Protein AF-A0A2A9NLD1-F1 (afdb_monomer)

Organism: NCBI:txid703135

Solvent-accessible surface area (backbone atoms only — not comparable to full-atom values): 9236 Å² total; per-residue (Å²): 108,48,79,40,42,51,63,52,32,71,75,61,62,32,65,66,42,54,49,51,52,48,55,53,31,72,68,46,99,54,94,46,55,46,32,36,37,66,28,59,49,72,67,43,47,50,54,50,48,62,37,42,76,72,68,53,86,52,31,37,27,44,33,37,35,86,43,94,43,74,68,53,22,28,64,67,35,22,66,55,35,57,52,33,51,77,70,75,29,54,28,31,34,46,43,35,26,55,29,36,45,46,92,91,50,75,70,36,91,73,60,34,64,44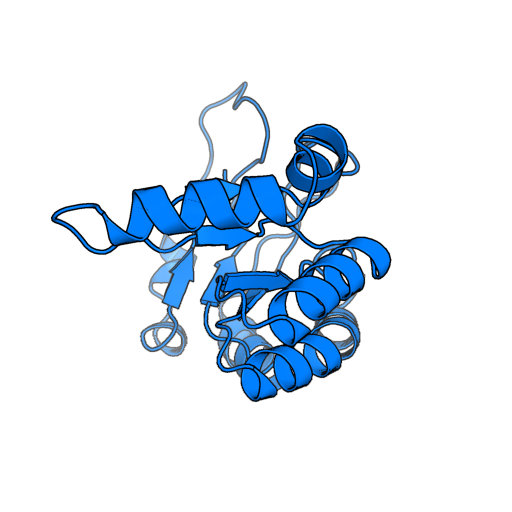,56,62,93,46,47,54,62,48,41,66,60,27,64,48,62,31,39,30,60,22,40,55,48,38,44,48,86,71,89,57,89,73,70,64,45,67,72,55,69,70,38,85,79,40,76,89,59,45,76,46,83,71,93

Mean predicted aligned error: 5.07 Å

Foldseek 3Di:
DAEDELVNLVVVVHLVVLVVVVVVQVPDPDHDAYEHEPPADPVSLVSVVVSLVVVRAGAYEHEPLVDPDLLVQLVSQQVSCVSCVVSVHAYEYEAWAAAAAADVRDGDDDTGFHDLVCVLVSCVSNVGQEYATPQQDHNDDDPDPTDGPVVSCVPVSNPPGHYDHHD

Secondary structure (DSSP, 8-state):
-EEE-HHHHHHHTSHHHHHHHHHHHHTSSS---EEEEEE-SHHHHHHHHHHHTTT---EEEE--TTSSSHHHHHHHHHHHHHHHHHTT--EEEEESB-BB--TTSPPB---B---HHHHHHHHHHH--SEEEE-SS-BSS--SS-----GGGGG-GGGTTSEE----

Sequence (167 aa):
MLLLFPITLEYAGGGPFLQFCLDLAHGATVPIAVHLDHATDPEHVELAFALAEKGIKFDIMVDASHAETDEENILLSRPYVERAHAYEIAVEVELGRMEGGEAGLRTISDAKLTNPAKAEAYMKGTGANILAPSIGNLHDEYINPPKFRQDMLFYSQLNDLTFELTN

Structure (mmCIF, N/CA/C/O backbone):
data_AF-A0A2A9NLD1-F1
#
_entry.id   AF-A0A2A9NLD1-F1
#
loop_
_atom_site.group_PDB
_atom_site.id
_atom_site.type_symbol
_atom_site.label_atom_id
_atom_site.label_alt_id
_atom_site.label_comp_id
_atom_site.label_asym_id
_atom_site.label_entity_id
_atom_site.label_seq_id
_atom_site.pdbx_PDB_ins_code
_atom_site.Cartn_x
_atom_site.Cartn_y
_atom_site.Cartn_z
_atom_site.occupancy
_atom_site.B_iso_or_equiv
_atom_site.auth_seq_id
_atom_site.auth_comp_id
_atom_site.auth_asym_id
_atom_site.auth_atom_id
_atom_site.pdbx_PDB_model_num
ATOM 1 N N . MET A 1 1 ? -13.144 -3.930 -1.086 1.00 88.56 1 MET A N 1
ATOM 2 C CA . MET A 1 1 ? -12.237 -3.054 -0.327 1.00 88.56 1 MET A CA 1
ATOM 3 C C . MET A 1 1 ? -12.698 -1.618 -0.488 1.00 88.56 1 MET A C 1
ATOM 5 O O . MET A 1 1 ? -13.311 -1.320 -1.508 1.00 88.56 1 MET A O 1
ATOM 9 N N . LEU A 1 2 ? -12.475 -0.773 0.515 1.00 94.06 2 LEU A N 1
ATOM 10 C CA . LEU A 1 2 ? -12.583 0.682 0.424 1.00 94.06 2 LEU A CA 1
ATOM 11 C C . LEU A 1 2 ? -11.160 1.241 0.408 1.00 94.06 2 LEU A C 1
ATOM 13 O O . LEU A 1 2 ? -10.467 1.111 1.414 1.00 94.06 2 LEU A O 1
ATOM 17 N N . LEU A 1 3 ? -10.745 1.818 -0.718 1.00 92.94 3 LEU A N 1
ATOM 18 C CA . LEU A 1 3 ? -9.432 2.442 -0.887 1.00 92.94 3 LEU A CA 1
ATOM 19 C C . LEU A 1 3 ? -9.536 3.938 -0.587 1.00 92.94 3 LEU A C 1
ATOM 21 O O . LEU A 1 3 ? -10.478 4.602 -1.030 1.00 92.94 3 LEU A O 1
ATOM 25 N N . LEU A 1 4 ? -8.601 4.451 0.207 1.00 93.81 4 LEU A N 1
ATOM 26 C CA . LEU A 1 4 ? -8.533 5.852 0.614 1.00 93.81 4 LEU A CA 1
ATOM 27 C C . LEU A 1 4 ? -7.083 6.329 0.563 1.00 93.81 4 LEU A C 1
ATOM 29 O O . LEU A 1 4 ? -6.231 5.749 1.221 1.00 93.81 4 LEU A O 1
ATOM 33 N N . PHE A 1 5 ? -6.806 7.447 -0.099 1.00 91.62 5 PHE A N 1
ATOM 34 C CA . PHE A 1 5 ? -5.472 8.049 -0.027 1.00 91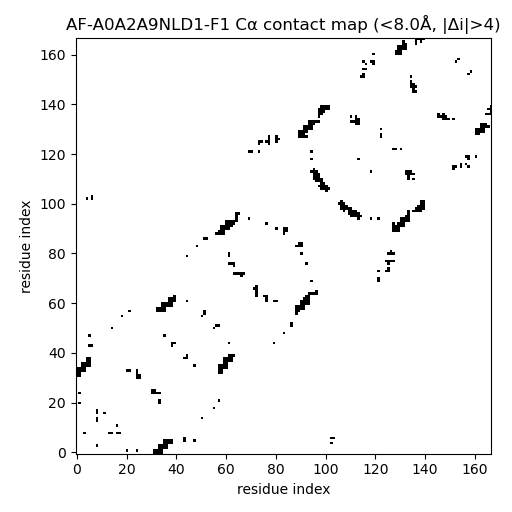.62 5 PHE A CA 1
ATOM 35 C C . PHE A 1 5 ? -5.223 8.730 1.328 1.00 91.62 5 PHE A C 1
ATOM 37 O O . PHE A 1 5 ? -6.153 9.339 1.874 1.00 91.62 5 PHE A O 1
ATOM 44 N N . PRO A 1 6 ? -3.978 8.767 1.835 1.00 90.25 6 PRO A N 1
ATOM 45 C CA . PRO A 1 6 ? -3.589 9.570 2.990 1.00 90.25 6 PRO A CA 1
ATOM 46 C C . PRO A 1 6 ? -4.060 11.022 2.896 1.00 90.25 6 PRO A C 1
ATOM 48 O O . PRO A 1 6 ? -4.641 11.542 3.849 1.00 90.25 6 PRO A O 1
ATOM 51 N N . ILE A 1 7 ? -3.937 11.642 1.717 1.00 88.62 7 ILE A N 1
ATOM 52 C CA . ILE A 1 7 ? -4.410 13.011 1.481 1.00 88.62 7 ILE A CA 1
ATOM 53 C C . ILE A 1 7 ? -5.925 13.149 1.696 1.00 88.62 7 ILE A C 1
ATOM 55 O O . ILE A 1 7 ? -6.400 14.170 2.192 1.00 88.62 7 ILE A O 1
ATOM 59 N N . THR A 1 8 ? -6.706 12.102 1.408 1.00 90.81 8 THR A N 1
ATOM 60 C CA . THR A 1 8 ? -8.148 12.090 1.698 1.00 90.81 8 THR A CA 1
ATOM 61 C C . THR A 1 8 ? -8.389 12.230 3.194 1.00 90.81 8 THR A C 1
ATOM 63 O O . THR A 1 8 ? -9.270 12.987 3.598 1.00 90.81 8 THR A O 1
ATOM 66 N N . LEU A 1 9 ? -7.593 11.557 4.030 1.00 90.12 9 LEU A N 1
ATOM 67 C CA . LEU A 1 9 ? -7.707 11.688 5.480 1.00 90.12 9 LEU A CA 1
ATOM 68 C C . LEU A 1 9 ? -7.379 13.109 5.941 1.00 90.12 9 LEU A C 1
ATOM 70 O O . LEU A 1 9 ? -8.083 13.631 6.803 1.00 90.12 9 LEU A O 1
ATOM 74 N N . GLU A 1 10 ? -6.373 13.760 5.360 1.00 85.06 10 GLU A N 1
ATOM 75 C CA . GLU A 1 10 ? -6.024 15.140 5.719 1.00 85.06 10 GLU A CA 1
ATOM 76 C C . GLU A 1 10 ? -7.190 16.112 5.492 1.00 85.06 10 GLU A C 1
ATOM 78 O O . GLU A 1 10 ? -7.493 16.933 6.361 1.00 85.06 10 GLU A O 1
ATOM 83 N N . TYR A 1 11 ? -7.901 15.981 4.368 1.00 88.06 11 TYR A N 1
ATOM 84 C CA . TYR A 1 11 ? -9.039 16.848 4.041 1.00 88.06 11 TYR A CA 1
ATOM 85 C C . TYR A 1 11 ? -10.352 16.437 4.716 1.00 88.06 11 TYR A C 1
ATOM 87 O O . TYR A 1 11 ? -11.174 17.298 5.036 1.00 88.06 11 TYR A O 1
ATOM 95 N N . ALA A 1 12 ? -10.577 15.140 4.931 1.00 90.00 12 ALA A N 1
ATOM 96 C CA . ALA A 1 12 ? -11.858 14.612 5.402 1.00 90.00 12 ALA A CA 1
ATOM 97 C C . ALA A 1 12 ? -11.989 14.565 6.934 1.00 90.00 12 ALA A C 1
ATOM 99 O O . ALA A 1 12 ? -13.011 14.119 7.452 1.00 90.00 12 ALA A O 1
ATOM 100 N N . GLY A 1 13 ? -10.990 15.053 7.676 1.00 86.62 13 GLY A N 1
ATOM 101 C CA . GLY A 1 13 ? -11.028 15.123 9.140 1.00 86.62 13 GLY A CA 1
ATOM 102 C C . GLY A 1 13 ? -10.291 13.987 9.853 1.00 86.62 13 GLY A C 1
ATOM 103 O O . GLY A 1 13 ? -10.500 13.792 11.049 1.00 86.62 13 GLY A O 1
ATOM 104 N N . GLY A 1 14 ? -9.416 13.264 9.155 1.00 88.94 14 GLY A N 1
ATOM 105 C CA . GLY A 1 14 ? -8.439 12.332 9.713 1.00 88.94 14 GLY A CA 1
ATOM 106 C C . GLY A 1 14 ? -9.048 11.052 10.279 1.00 88.94 14 GLY A C 1
ATOM 107 O O . GLY A 1 14 ? -9.950 10.448 9.699 1.00 88.94 14 GLY A O 1
ATOM 108 N N . GLY A 1 15 ? -8.552 10.642 11.449 1.00 90.06 15 GLY A N 1
ATOM 109 C CA . GLY A 1 15 ? -8.980 9.426 12.149 1.00 90.06 15 GLY A CA 1
ATOM 110 C C . GLY A 1 15 ? -10.497 9.253 12.307 1.00 90.06 15 GLY A C 1
ATOM 111 O O . GLY A 1 15 ? -10.983 8.163 12.029 1.00 90.06 15 GLY A O 1
ATOM 112 N N . PRO A 1 16 ? -11.270 10.283 12.708 1.00 92.69 16 PRO A N 1
ATOM 113 C CA . PRO A 1 16 ? -12.732 10.214 12.737 1.00 92.69 16 PRO A CA 1
ATOM 114 C C . PRO A 1 16 ? -13.384 9.784 11.417 1.00 92.69 16 PRO A C 1
ATOM 116 O O . PRO A 1 16 ? -14.332 9.003 11.439 1.00 92.69 16 PRO A O 1
ATOM 119 N N . PHE A 1 17 ? -12.883 10.262 10.276 1.00 94.25 17 PHE A N 1
ATOM 120 C CA . PHE A 1 17 ? -13.401 9.862 8.968 1.00 94.25 17 PHE A CA 1
ATOM 121 C C . PHE A 1 17 ? -13.026 8.418 8.634 1.00 94.25 17 PHE A C 1
ATOM 123 O O . PHE A 1 17 ? -13.887 7.644 8.222 1.00 94.25 17 PHE A O 1
ATOM 130 N N . LEU A 1 18 ? -11.777 8.023 8.902 1.00 94.44 18 LEU A N 1
ATOM 131 C CA . LEU A 1 18 ? -11.354 6.633 8.730 1.00 94.44 18 LEU A CA 1
ATOM 132 C C . LEU A 1 18 ? -12.189 5.676 9.596 1.00 94.44 18 LEU A C 1
ATOM 134 O O . LEU A 1 18 ? -12.649 4.646 9.109 1.00 94.44 18 LEU A O 1
ATOM 138 N N . GLN A 1 19 ? -12.445 6.039 10.856 1.00 94.12 19 GLN A N 1
ATOM 139 C CA . GLN A 1 19 ? -13.286 5.252 11.759 1.00 94.12 19 GLN A CA 1
ATOM 140 C C . GLN A 1 19 ? -14.723 5.143 11.241 1.00 94.12 19 GLN A C 1
ATOM 142 O O . GLN A 1 19 ? -15.303 4.064 11.279 1.00 94.12 19 GLN A O 1
ATOM 147 N N . PHE A 1 20 ? -15.284 6.226 10.701 1.00 95.31 20 PHE A N 1
ATOM 148 C CA . PHE A 1 20 ? -16.598 6.189 10.062 1.00 95.31 20 PHE A CA 1
ATOM 149 C C . PHE A 1 20 ? -16.642 5.199 8.884 1.00 95.31 20 PHE A C 1
ATOM 151 O O . PHE A 1 20 ? -17.580 4.407 8.782 1.00 95.31 20 PHE A O 1
ATOM 158 N N . CYS A 1 21 ? -15.622 5.192 8.019 1.00 96.44 21 CYS A N 1
ATOM 159 C CA . CYS A 1 21 ? -15.517 4.222 6.925 1.00 96.44 21 CYS A CA 1
ATOM 160 C C . CYS A 1 21 ? -15.421 2.779 7.441 1.00 96.44 21 CYS A C 1
ATOM 162 O O . CYS A 1 21 ? -16.084 1.892 6.900 1.00 96.44 21 CYS A O 1
ATOM 164 N N . LEU A 1 22 ? -14.644 2.553 8.503 1.00 95.56 22 LEU A N 1
ATOM 165 C CA . LEU A 1 22 ? -14.517 1.247 9.153 1.00 95.56 22 LEU A CA 1
ATOM 166 C C . LEU A 1 22 ? -15.836 0.764 9.757 1.00 95.56 22 LEU A C 1
ATOM 168 O O . LEU A 1 22 ? -16.201 -0.394 9.575 1.00 95.56 22 LEU A O 1
ATOM 172 N N . ASP A 1 23 ? -16.586 1.641 10.421 1.00 96.19 23 ASP A N 1
ATOM 173 C CA . ASP A 1 23 ? -17.882 1.293 11.009 1.00 96.19 23 ASP A CA 1
ATOM 174 C C . ASP A 1 23 ? -18.888 0.863 9.928 1.00 96.19 23 ASP A C 1
ATOM 176 O O . ASP A 1 23 ? -19.618 -0.117 10.103 1.00 96.19 23 ASP A O 1
ATOM 180 N N . LEU A 1 24 ? -18.893 1.546 8.776 1.00 96.38 24 LEU A N 1
ATOM 181 C CA . LEU A 1 24 ? -19.705 1.150 7.622 1.00 96.38 24 LEU A CA 1
ATOM 182 C C . LEU A 1 24 ? -19.253 -0.189 7.028 1.00 96.38 24 LEU A C 1
ATOM 184 O O . LEU A 1 24 ? -20.099 -1.028 6.714 1.00 96.38 24 LEU A O 1
ATOM 188 N N . ALA A 1 25 ? -17.941 -0.402 6.892 1.00 96.06 25 ALA A N 1
ATOM 189 C CA . ALA A 1 25 ? -17.376 -1.648 6.382 1.00 96.06 25 ALA A CA 1
ATOM 190 C C . ALA A 1 25 ? -17.730 -2.843 7.285 1.00 96.06 25 ALA A C 1
ATOM 192 O O . ALA A 1 25 ? -18.201 -3.867 6.792 1.00 96.06 25 ALA A O 1
ATOM 193 N N . HIS A 1 26 ? -17.599 -2.696 8.606 1.00 93.50 26 HIS A N 1
ATOM 194 C CA . HIS A 1 26 ? -17.970 -3.725 9.583 1.00 93.50 26 HIS A CA 1
ATOM 195 C C . HIS A 1 26 ? -19.482 -3.981 9.658 1.00 93.50 26 HIS A C 1
ATOM 197 O O . HIS A 1 26 ? -19.902 -5.070 10.046 1.00 93.50 26 HIS A O 1
ATOM 203 N N . GLY A 1 27 ? -20.306 -2.997 9.290 1.00 96.12 27 GLY A N 1
ATOM 204 C CA . GLY A 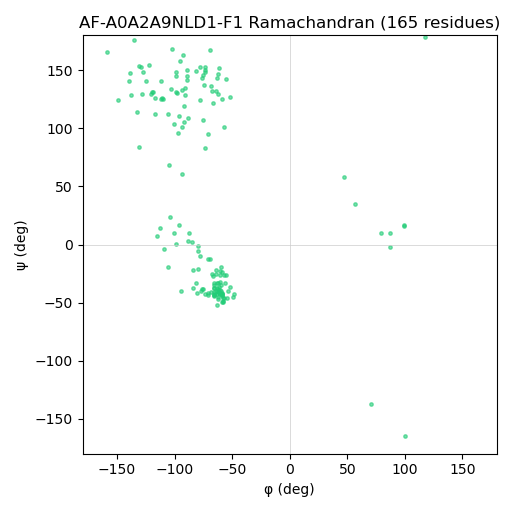1 27 ? -21.759 -3.142 9.203 1.00 96.12 27 GLY A CA 1
ATOM 205 C C . GLY A 1 27 ? -22.253 -3.880 7.953 1.00 96.12 27 GLY A C 1
ATOM 206 O O . GLY A 1 27 ? -23.443 -4.193 7.865 1.00 96.12 27 GLY A O 1
ATOM 207 N N . ALA A 1 28 ? -21.383 -4.149 6.975 1.00 97.19 28 ALA A N 1
ATOM 208 C CA . ALA A 1 28 ? -21.761 -4.820 5.739 1.00 97.19 28 ALA A CA 1
ATOM 209 C C . ALA A 1 28 ? -22.012 -6.323 5.942 1.00 97.19 28 ALA A C 1
ATOM 211 O O . ALA A 1 28 ? -21.429 -6.983 6.797 1.00 97.19 28 ALA A O 1
ATOM 212 N N . THR A 1 29 ? -22.867 -6.905 5.099 1.00 97.44 29 THR A N 1
ATOM 213 C CA . THR A 1 29 ? -23.152 -8.353 5.104 1.00 97.44 29 THR A CA 1
ATOM 214 C C . THR A 1 29 ? -22.084 -9.187 4.392 1.00 97.44 29 THR A C 1
ATOM 216 O O . THR A 1 29 ? -22.196 -10.411 4.326 1.00 97.44 29 THR A O 1
ATOM 219 N N . VAL A 1 30 ? -21.060 -8.532 3.847 1.00 96.31 30 VAL A N 1
ATOM 220 C CA . VAL A 1 30 ? -19.927 -9.136 3.145 1.00 96.31 30 VAL A CA 1
ATOM 221 C C . VAL A 1 30 ? -18.622 -8.584 3.725 1.00 96.31 30 VAL A C 1
ATOM 223 O O . VAL A 1 30 ? -18.625 -7.456 4.215 1.00 96.31 30 VAL A O 1
ATOM 226 N N . PRO A 1 31 ? -17.504 -9.329 3.667 1.00 93.50 31 PRO A N 1
ATOM 227 C CA . PRO A 1 31 ? -16.214 -8.821 4.121 1.00 93.50 31 PRO A CA 1
ATOM 228 C C . PRO A 1 31 ? -15.764 -7.606 3.300 1.00 93.50 31 PRO A C 1
ATOM 230 O O . PRO A 1 31 ? -15.739 -7.655 2.069 1.00 93.50 31 PRO A O 1
ATOM 233 N N . ILE A 1 32 ? -15.381 -6.528 3.983 1.00 95.19 32 ILE A N 1
ATOM 234 C CA . ILE A 1 32 ? -14.845 -5.310 3.371 1.00 95.19 32 ILE A CA 1
ATOM 235 C C . ILE A 1 32 ? -13.583 -4.910 4.137 1.00 95.19 32 ILE A C 1
ATOM 237 O O . ILE A 1 32 ? -13.667 -4.537 5.302 1.00 95.19 32 ILE A O 1
ATOM 241 N N . ALA A 1 33 ? -12.428 -4.970 3.474 1.00 93.31 33 ALA A N 1
ATOM 242 C CA . ALA A 1 33 ? -11.206 -4.325 3.952 1.00 93.31 33 ALA A CA 1
ATOM 243 C C . ALA A 1 33 ? -11.282 -2.809 3.717 1.00 93.31 33 ALA A C 1
ATOM 245 O O . ALA A 1 33 ? -11.866 -2.373 2.718 1.00 93.31 33 ALA A O 1
ATOM 246 N N . VAL A 1 34 ? -10.691 -2.023 4.615 1.00 95.94 34 VAL A N 1
ATOM 247 C CA . VAL A 1 34 ? -10.435 -0.589 4.424 1.00 95.94 34 VAL A CA 1
ATOM 248 C C . VAL A 1 34 ? -8.931 -0.426 4.318 1.00 95.94 34 VAL A C 1
ATOM 250 O O . VAL A 1 34 ? -8.217 -0.888 5.205 1.00 95.94 34 VAL A O 1
ATOM 253 N N . HIS A 1 35 ? -8.475 0.196 3.241 1.00 95.62 35 HIS A N 1
ATOM 254 C CA . HIS A 1 35 ? -7.077 0.227 2.853 1.00 95.62 35 HIS A CA 1
ATOM 255 C C . HIS A 1 35 ? -6.631 1.670 2.593 1.00 95.62 35 HIS A C 1
ATOM 257 O O . HIS A 1 35 ? -7.318 2.416 1.890 1.00 95.62 35 HIS A O 1
ATOM 263 N N . LEU A 1 36 ? -5.511 2.071 3.200 1.00 95.12 36 LEU A N 1
ATOM 264 C CA . LEU A 1 36 ? -4.858 3.349 2.939 1.00 95.12 36 LEU A CA 1
ATOM 265 C C . LEU A 1 36 ? -3.872 3.208 1.791 1.00 95.12 36 LEU A C 1
ATOM 267 O O . LEU A 1 36 ? -2.823 2.591 1.944 1.00 95.12 36 LEU A O 1
ATOM 271 N N . ASP A 1 37 ? -4.242 3.800 0.669 1.00 93.88 37 ASP A N 1
ATOM 272 C CA . ASP A 1 37 ? -3.601 3.606 -0.620 1.00 93.88 37 ASP A CA 1
ATOM 273 C C . ASP A 1 37 ? -2.458 4.605 -0.839 1.00 93.88 37 ASP A C 1
ATOM 275 O O . ASP A 1 37 ? -2.571 5.765 -0.442 1.00 93.88 37 ASP A O 1
ATOM 279 N N . HIS A 1 38 ? -1.357 4.168 -1.446 1.00 91.19 38 HIS A N 1
ATOM 280 C CA . HIS A 1 38 ? -0.188 4.995 -1.758 1.00 91.19 38 HIS A CA 1
ATOM 281 C C . HIS A 1 38 ? 0.323 5.902 -0.612 1.00 91.19 38 HIS A C 1
ATOM 283 O O . HIS A 1 38 ? 0.462 7.125 -0.747 1.00 91.19 38 HIS A O 1
ATOM 289 N N . ALA A 1 39 ? 0.681 5.325 0.543 1.00 93.12 39 ALA A N 1
ATOM 290 C CA . ALA A 1 39 ? 1.435 6.060 1.562 1.00 93.12 39 ALA A CA 1
ATOM 291 C C . ALA A 1 39 ? 2.904 6.239 1.129 1.00 93.12 39 ALA A C 1
ATOM 293 O O . ALA A 1 39 ? 3.783 5.464 1.504 1.00 93.12 39 ALA A O 1
ATOM 294 N N . THR A 1 40 ? 3.153 7.268 0.313 1.00 90.00 40 THR A N 1
ATOM 295 C CA . THR A 1 40 ? 4.460 7.552 -0.309 1.00 90.00 40 THR A CA 1
ATOM 296 C C . THR A 1 40 ? 5.432 8.329 0.570 1.00 90.00 40 THR A C 1
ATOM 298 O O . THR A 1 40 ? 6.640 8.100 0.514 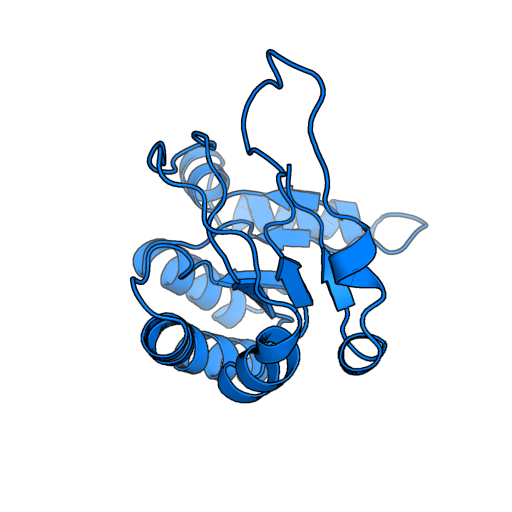1.00 90.00 40 THR A O 1
ATOM 301 N N . ASP A 1 41 ? 4.925 9.282 1.354 1.00 89.19 41 ASP A N 1
ATOM 302 C CA . ASP A 1 41 ? 5.740 10.161 2.190 1.00 89.19 41 ASP A CA 1
ATOM 303 C C . ASP A 1 41 ? 5.759 9.655 3.645 1.00 89.19 41 ASP A C 1
ATOM 305 O O . ASP A 1 41 ? 4.739 9.150 4.136 1.00 89.19 41 ASP A O 1
ATOM 309 N N . PRO A 1 42 ? 6.882 9.801 4.377 1.00 89.56 42 PRO A N 1
ATOM 310 C CA . PRO A 1 42 ? 6.981 9.369 5.771 1.00 89.56 42 PRO A CA 1
ATOM 311 C C . PRO A 1 42 ? 5.855 9.913 6.657 1.00 89.56 42 PRO A C 1
ATOM 313 O O . PRO A 1 42 ? 5.358 9.204 7.526 1.00 89.56 42 PRO A O 1
ATOM 316 N N . GLU A 1 43 ? 5.408 11.146 6.425 1.00 90.62 43 GLU A N 1
ATOM 317 C CA . GLU A 1 43 ? 4.323 11.783 7.170 1.00 90.62 43 GLU A CA 1
ATOM 318 C C . GLU A 1 43 ? 2.987 11.037 7.023 1.00 90.62 43 GLU A C 1
ATOM 320 O O . GLU A 1 43 ? 2.256 10.900 8.006 1.00 90.62 43 GLU A O 1
ATOM 325 N N . HIS A 1 44 ? 2.685 10.506 5.832 1.00 90.19 44 HIS A N 1
ATOM 326 C CA . HIS A 1 44 ? 1.482 9.705 5.586 1.00 90.19 44 HIS A CA 1
ATOM 327 C C . HIS A 1 44 ? 1.526 8.385 6.361 1.00 90.19 44 HIS A C 1
ATOM 329 O O . HIS A 1 44 ? 0.537 7.973 6.975 1.00 90.19 44 HIS A O 1
ATOM 335 N N . VAL A 1 45 ? 2.692 7.740 6.372 1.00 90.50 45 VAL A N 1
ATOM 336 C CA . VAL A 1 45 ? 2.908 6.480 7.085 1.00 90.50 45 VAL A CA 1
ATOM 337 C C . VAL A 1 45 ? 2.854 6.694 8.604 1.00 90.50 45 VAL A C 1
ATOM 339 O O . VAL A 1 45 ? 2.220 5.923 9.326 1.00 90.50 45 VAL A O 1
ATOM 342 N N . GLU A 1 46 ? 3.441 7.780 9.110 1.00 92.00 46 GLU A N 1
ATOM 343 C CA . GLU A 1 46 ? 3.352 8.142 10.529 1.00 92.00 46 GLU A CA 1
ATOM 344 C C . GLU A 1 46 ? 1.923 8.515 10.949 1.00 92.00 46 GLU A C 1
ATOM 346 O O . GLU A 1 46 ? 1.486 8.131 12.037 1.00 92.00 46 GLU A O 1
ATOM 351 N N . LEU A 1 47 ? 1.158 9.200 10.088 1.00 90.00 47 LEU A N 1
ATOM 352 C CA . LEU A 1 47 ? -0.268 9.447 10.315 1.00 90.00 47 LEU A CA 1
ATOM 353 C C . LEU A 1 47 ? -1.026 8.125 10.478 1.00 90.00 47 LEU A C 1
ATOM 355 O O . LEU A 1 47 ? -1.782 7.972 11.440 1.00 90.00 47 LEU A O 1
ATOM 359 N N . ALA A 1 48 ? -0.804 7.166 9.577 1.00 91.06 48 ALA A N 1
ATOM 360 C CA . ALA A 1 48 ? -1.418 5.849 9.654 1.00 91.06 48 ALA A CA 1
ATOM 361 C C . ALA A 1 48 ? -1.063 5.138 10.972 1.00 91.06 48 ALA A C 1
ATOM 363 O O . ALA A 1 48 ? -1.955 4.703 11.705 1.00 91.06 48 ALA A O 1
ATOM 364 N N . PHE A 1 49 ? 0.215 5.090 11.355 1.00 93.00 49 PHE A N 1
ATOM 365 C CA . PHE A 1 49 ? 0.603 4.430 12.604 1.00 93.00 49 PHE A CA 1
ATOM 366 C C . PHE A 1 49 ? 0.078 5.129 13.859 1.00 93.00 49 PHE A C 1
ATOM 368 O O . PHE A 1 49 ? -0.324 4.449 14.802 1.00 93.00 49 PHE A O 1
ATOM 375 N N . ALA A 1 50 ? -0.040 6.457 13.865 1.00 93.00 50 ALA A N 1
ATOM 376 C CA . ALA A 1 50 ? -0.683 7.177 14.964 1.00 93.00 50 ALA A CA 1
ATOM 377 C C . ALA A 1 50 ? -2.181 6.829 15.117 1.00 93.00 50 ALA A C 1
ATOM 379 O O . ALA A 1 50 ? -2.750 6.977 16.204 1.00 93.00 50 ALA A O 1
ATOM 380 N N . LEU A 1 51 ? -2.845 6.387 14.042 1.00 92.44 51 LEU A N 1
ATOM 381 C CA . LEU A 1 51 ? -4.212 5.854 14.083 1.00 92.44 51 LEU A CA 1
ATOM 382 C C . LEU A 1 51 ? -4.222 4.394 14.555 1.00 92.44 51 LEU A C 1
ATOM 384 O O . LEU A 1 51 ? -5.037 4.043 15.413 1.00 92.44 51 LEU A O 1
ATOM 388 N N . ALA A 1 52 ? -3.278 3.578 14.083 1.00 93.25 52 ALA A N 1
ATOM 389 C CA . ALA A 1 52 ? -3.098 2.194 14.526 1.00 93.25 52 ALA A CA 1
ATOM 390 C C . ALA A 1 52 ? -2.832 2.088 16.038 1.00 93.25 52 ALA A C 1
ATOM 392 O O . ALA A 1 52 ? -3.434 1.266 16.728 1.00 93.25 52 ALA A O 1
ATOM 393 N N . GLU A 1 53 ? -2.009 2.986 16.588 1.00 93.75 53 GLU A N 1
ATOM 394 C CA . GLU A 1 53 ? -1.721 3.097 18.026 1.00 93.75 53 GLU A CA 1
ATOM 395 C C . GLU A 1 53 ? -2.970 3.384 18.872 1.00 93.75 53 GLU A C 1
ATOM 397 O O . GLU A 1 53 ? -3.035 3.008 20.043 1.00 93.75 53 GLU A O 1
ATOM 402 N N . LYS A 1 54 ? -3.992 4.011 18.280 1.00 92.38 54 LYS A N 1
ATOM 403 C CA . LYS A 1 54 ? -5.294 4.257 18.919 1.00 92.38 54 LYS A CA 1
ATOM 404 C C . LYS A 1 54 ? -6.250 3.066 18.797 1.00 92.38 54 LYS A C 1
ATOM 406 O O . LYS A 1 54 ? -7.383 3.157 19.262 1.00 92.38 54 LYS A O 1
ATOM 411 N N . GLY A 1 55 ? -5.805 1.964 18.193 1.00 89.69 55 GLY A N 1
ATOM 412 C CA . GLY A 1 55 ? -6.583 0.744 17.993 1.00 89.69 55 GLY A CA 1
ATOM 413 C C . GLY A 1 55 ? -7.427 0.732 16.718 1.00 89.69 55 GLY A C 1
ATOM 414 O O . GLY A 1 55 ? -8.255 -0.163 16.566 1.00 89.69 55 GLY A O 1
ATOM 415 N N . ILE A 1 56 ? -7.240 1.695 15.810 1.00 90.88 56 ILE A N 1
ATOM 416 C CA . ILE A 1 56 ? -7.927 1.717 14.514 1.00 90.88 56 ILE A CA 1
ATOM 417 C C . ILE A 1 56 ? -7.231 0.709 13.590 1.00 90.88 56 ILE A C 1
ATOM 419 O O . ILE A 1 56 ? -6.021 0.786 13.398 1.00 90.88 56 ILE A O 1
ATOM 423 N N . LYS A 1 57 ? -7.979 -0.251 13.040 1.00 89.06 57 LYS A N 1
ATOM 424 C CA . LYS A 1 57 ? -7.443 -1.357 12.229 1.00 89.06 57 LYS A CA 1
ATOM 425 C C . LYS A 1 57 ? -7.849 -1.182 10.768 1.00 89.06 57 LYS A C 1
ATOM 427 O O . LYS A 1 57 ? -9.034 -1.048 10.493 1.00 89.06 57 LYS A O 1
ATOM 432 N N . PHE A 1 58 ? -6.875 -1.171 9.871 1.00 94.44 58 PHE A N 1
ATOM 433 C CA . PHE A 1 58 ? -7.005 -0.983 8.423 1.00 94.44 58 PHE A CA 1
ATOM 434 C C . PHE A 1 58 ? -5.746 -1.563 7.755 1.00 94.44 58 PHE A C 1
ATOM 436 O O . PHE A 1 58 ? -4.766 -1.800 8.458 1.00 94.44 58 PHE A O 1
ATOM 443 N N . ASP A 1 59 ? -5.766 -1.768 6.441 1.00 95.44 59 ASP A N 1
ATOM 444 C CA . ASP A 1 59 ? -4.600 -2.191 5.650 1.00 95.44 59 ASP A CA 1
ATOM 445 C C . ASP A 1 59 ? -3.904 -0.968 5.032 1.00 95.44 59 ASP A C 1
ATOM 447 O O . ASP A 1 59 ? -4.521 0.089 4.901 1.00 95.44 59 ASP A O 1
ATOM 451 N N . ILE A 1 60 ? -2.624 -1.061 4.672 1.00 96.38 60 ILE A N 1
ATOM 452 C CA . ILE A 1 60 ? -1.876 0.081 4.115 1.00 96.38 60 ILE A CA 1
ATOM 453 C C . ILE A 1 60 ? -0.966 -0.336 2.966 1.00 96.38 60 ILE A C 1
ATOM 455 O O . ILE A 1 60 ? -0.278 -1.351 3.057 1.00 96.38 60 ILE A O 1
ATOM 459 N N . MET A 1 61 ? -0.878 0.496 1.937 1.00 96.56 61 MET A N 1
ATOM 460 C CA . MET A 1 61 ? 0.178 0.436 0.940 1.00 96.56 61 MET A CA 1
ATOM 461 C C . MET A 1 61 ? 1.337 1.346 1.340 1.00 96.56 61 MET A C 1
ATOM 463 O O . MET A 1 61 ? 1.181 2.561 1.459 1.00 96.56 61 MET A O 1
ATOM 467 N N . VAL A 1 62 ? 2.521 0.760 1.522 1.00 96.75 62 VAL A N 1
ATOM 468 C CA . VAL A 1 62 ? 3.778 1.504 1.658 1.00 96.75 62 VAL A CA 1
ATOM 469 C C . VAL A 1 62 ? 4.402 1.603 0.273 1.00 96.75 62 VAL A C 1
ATOM 471 O O . VAL A 1 62 ? 5.003 0.647 -0.222 1.00 96.75 62 VAL A O 1
ATOM 474 N N . ASP A 1 63 ? 4.244 2.761 -0.361 1.00 94.31 63 ASP A N 1
ATOM 475 C CA . ASP A 1 63 ? 4.678 2.956 -1.741 1.00 94.31 63 ASP A CA 1
ATOM 476 C C . ASP A 1 63 ? 6.056 3.631 -1.831 1.00 94.31 63 ASP A C 1
ATOM 478 O O . ASP A 1 63 ? 6.208 4.857 -1.825 1.00 94.31 63 ASP A O 1
ATOM 482 N N . ALA A 1 64 ? 7.083 2.793 -1.969 1.00 94.31 64 ALA A N 1
ATOM 483 C CA . ALA A 1 64 ? 8.449 3.209 -2.270 1.00 94.31 64 ALA A CA 1
ATOM 484 C C . ALA A 1 64 ? 8.854 2.948 -3.739 1.00 94.31 64 ALA A C 1
ATOM 486 O O . ALA A 1 64 ? 10.047 2.864 -4.042 1.00 94.31 64 ALA A O 1
ATOM 487 N N . SER A 1 65 ? 7.898 2.847 -4.676 1.00 90.00 65 SER A N 1
ATOM 488 C CA . SER A 1 65 ? 8.146 2.665 -6.127 1.00 90.00 65 SER A CA 1
ATOM 489 C C . SER A 1 65 ? 8.976 3.793 -6.764 1.00 90.00 65 SER A C 1
ATOM 491 O O . SER A 1 65 ? 9.615 3.636 -7.814 1.00 90.00 65 SER A O 1
ATOM 493 N N . HIS A 1 66 ? 9.025 4.947 -6.098 1.00 87.75 66 HIS A N 1
ATOM 494 C CA . HIS A 1 66 ? 9.864 6.084 -6.461 1.00 87.75 66 HIS A CA 1
ATOM 495 C C . HIS A 1 66 ? 11.366 5.848 -6.220 1.00 87.75 66 HIS A C 1
ATOM 497 O O . HIS A 1 66 ? 12.178 6.628 -6.717 1.00 87.75 66 HIS A O 1
ATOM 503 N N . ALA A 1 67 ? 11.754 4.795 -5.495 1.00 91.06 67 ALA A N 1
ATOM 504 C CA . ALA A 1 67 ? 13.148 4.391 -5.352 1.00 91.06 67 ALA A CA 1
ATOM 505 C C . ALA A 1 67 ? 13.765 4.017 -6.709 1.00 91.06 67 ALA A C 1
ATOM 507 O O . ALA A 1 67 ? 13.076 3.571 -7.634 1.00 91.06 67 ALA A O 1
ATOM 508 N N . GLU A 1 68 ? 15.080 4.184 -6.851 1.00 88.88 68 GLU A N 1
ATOM 509 C CA . GLU A 1 68 ? 15.754 3.923 -8.127 1.00 88.88 68 GLU A CA 1
ATOM 510 C C . GLU A 1 68 ? 16.119 2.451 -8.323 1.00 88.88 68 GLU A C 1
ATOM 512 O O . GLU A 1 68 ? 16.282 1.996 -9.461 1.00 88.88 68 GLU A O 1
ATOM 517 N N . THR A 1 69 ? 16.212 1.701 -7.224 1.00 92.62 69 THR A N 1
ATOM 518 C CA . THR A 1 69 ? 16.542 0.272 -7.218 1.00 92.62 69 THR A CA 1
ATOM 519 C C . THR A 1 69 ? 15.567 -0.528 -6.362 1.00 92.62 69 THR A C 1
ATOM 521 O O . THR A 1 69 ? 15.000 -0.010 -5.399 1.00 92.62 69 THR A O 1
ATOM 524 N N . ASP A 1 70 ? 15.413 -1.814 -6.685 1.00 94.50 70 ASP A N 1
ATOM 525 C CA . ASP A 1 70 ? 14.572 -2.734 -5.913 1.00 94.50 70 ASP A CA 1
ATOM 526 C C . ASP A 1 70 ? 15.102 -2.869 -4.472 1.00 94.50 70 ASP A C 1
ATOM 528 O O . ASP A 1 70 ? 14.328 -2.937 -3.521 1.00 94.50 70 ASP A O 1
ATOM 532 N N . GLU A 1 71 ? 16.428 -2.856 -4.291 1.00 96.38 71 GLU A N 1
ATOM 533 C CA . GLU A 1 71 ? 17.077 -2.907 -2.980 1.00 96.38 71 GLU A CA 1
ATOM 534 C C . GLU A 1 71 ? 16.791 -1.662 -2.134 1.00 96.38 71 GLU A C 1
ATOM 536 O O . GLU A 1 71 ? 16.553 -1.779 -0.933 1.00 96.38 71 GLU A O 1
ATOM 541 N N . GLU A 1 72 ? 16.795 -0.475 -2.741 1.00 96.44 72 GLU A N 1
ATOM 542 C CA . GLU A 1 72 ? 16.424 0.770 -2.063 1.00 96.44 72 GLU A CA 1
ATOM 543 C C . GLU A 1 72 ? 14.943 0.767 -1.670 1.00 96.44 72 GLU A C 1
ATOM 545 O O . GLU A 1 72 ? 14.626 1.084 -0.526 1.00 96.44 72 GLU A O 1
ATOM 550 N N . ASN A 1 73 ? 14.054 0.320 -2.563 1.00 96.62 73 ASN A N 1
ATOM 551 C CA . ASN A 1 73 ? 12.632 0.158 -2.255 1.00 96.62 73 ASN A CA 1
ATOM 552 C C . ASN A 1 73 ? 12.434 -0.788 -1.050 1.00 96.62 73 ASN A C 1
ATOM 554 O O . ASN A 1 73 ? 11.743 -0.442 -0.092 1.00 96.62 73 ASN A O 1
ATOM 558 N N . ILE A 1 74 ? 13.121 -1.938 -1.028 1.00 98.00 74 ILE A N 1
ATOM 559 C CA . ILE A 1 74 ? 13.092 -2.861 0.120 1.00 98.00 74 ILE A CA 1
ATOM 560 C C . ILE A 1 74 ? 13.565 -2.172 1.406 1.00 98.00 74 ILE A C 1
ATOM 562 O O . ILE A 1 74 ? 12.937 -2.328 2.455 1.00 98.00 74 ILE A O 1
ATOM 566 N N . LEU A 1 75 ? 14.674 -1.427 1.348 1.00 97.94 75 LEU A N 1
ATOM 567 C CA . LEU A 1 75 ? 15.241 -0.740 2.512 1.00 97.94 75 LEU A CA 1
ATOM 568 C C . LEU A 1 75 ? 14.301 0.327 3.083 1.00 97.94 75 LEU A C 1
ATOM 570 O O . LEU A 1 75 ? 14.246 0.466 4.306 1.00 97.94 75 LEU A O 1
ATOM 574 N N . LEU A 1 76 ? 13.580 1.049 2.223 1.00 96.88 76 LEU A N 1
ATOM 575 C CA . LEU A 1 76 ? 12.603 2.063 2.619 1.00 96.88 76 LEU A CA 1
ATOM 576 C C . LEU A 1 76 ? 11.324 1.434 3.186 1.00 96.88 76 LEU A C 1
ATOM 578 O O . LEU A 1 76 ? 10.830 1.882 4.217 1.00 96.88 76 LEU A O 1
ATOM 582 N N . SER A 1 77 ? 10.822 0.370 2.558 1.00 97.62 77 SER A N 1
ATOM 583 C CA . SER A 1 77 ? 9.540 -0.243 2.921 1.00 97.62 77 SER A CA 1
ATOM 584 C C . SER A 1 77 ? 9.624 -1.111 4.180 1.00 97.62 77 SER A C 1
ATOM 586 O O . SER A 1 77 ? 8.729 -1.075 5.026 1.00 97.62 77 SER A O 1
ATOM 588 N N . ARG A 1 78 ? 10.706 -1.885 4.346 1.00 97.94 78 ARG A N 1
ATOM 589 C CA . ARG A 1 78 ? 10.811 -2.917 5.396 1.00 97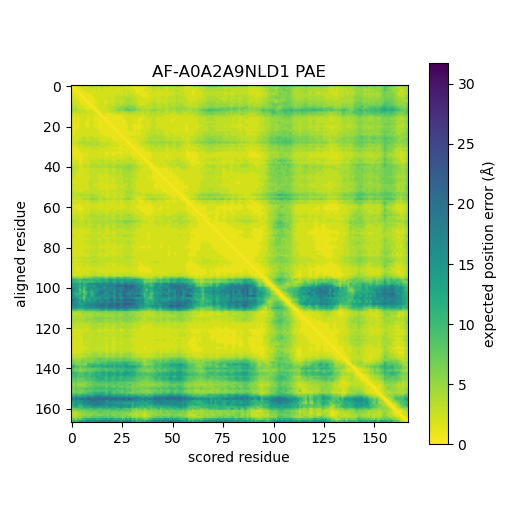.94 78 ARG A CA 1
ATOM 590 C C . ARG A 1 78 ? 10.562 -2.406 6.827 1.00 97.94 78 ARG A C 1
ATOM 592 O O . ARG A 1 78 ? 9.807 -3.067 7.536 1.00 97.94 78 ARG A O 1
ATOM 599 N N . PRO A 1 79 ? 11.123 -1.269 7.289 1.00 97.25 79 PRO A N 1
ATOM 600 C CA . PRO A 1 79 ? 10.866 -0.783 8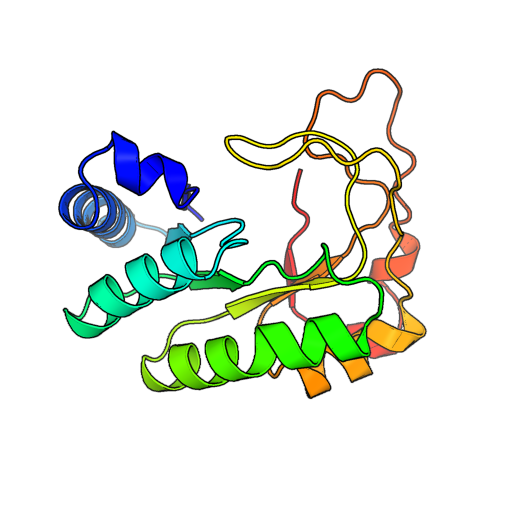.649 1.00 97.25 79 PRO A CA 1
ATOM 601 C C . PRO A 1 79 ? 9.380 -0.505 8.917 1.00 97.25 79 PRO A C 1
ATOM 603 O 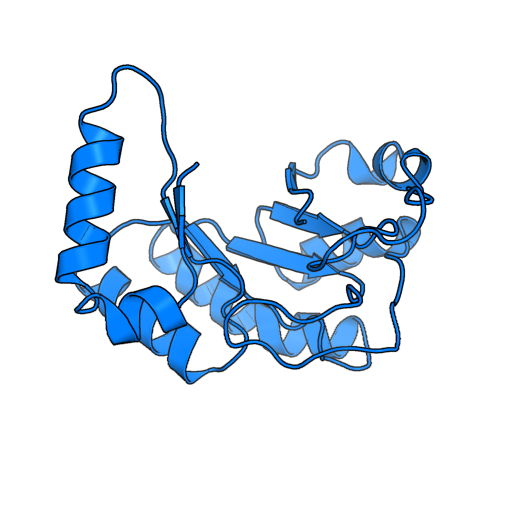O . PRO A 1 79 ? 8.889 -0.739 10.022 1.00 97.25 79 PRO A O 1
ATOM 606 N N . TYR A 1 80 ? 8.655 -0.031 7.902 1.00 97.19 80 TYR A N 1
ATOM 607 C CA . TYR A 1 80 ? 7.224 0.232 8.002 1.00 97.19 80 TYR A CA 1
ATOM 608 C C . TYR A 1 80 ? 6.404 -1.055 7.950 1.00 97.19 80 TYR A C 1
ATOM 610 O O . TYR A 1 80 ? 5.473 -1.198 8.738 1.00 97.19 80 TYR A O 1
ATOM 618 N N . VAL A 1 81 ? 6.796 -2.024 7.118 1.00 97.75 81 VAL A N 1
ATOM 619 C CA . VAL A 1 81 ? 6.187 -3.364 7.109 1.00 97.75 81 VAL A CA 1
ATOM 620 C C . VAL A 1 81 ? 6.311 -4.030 8.483 1.00 97.75 81 VAL A C 1
ATOM 622 O O . VAL A 1 81 ? 5.314 -4.472 9.052 1.00 97.75 81 VAL A O 1
ATOM 625 N N . GLU A 1 82 ? 7.514 -4.034 9.067 1.00 97.50 82 GLU A N 1
ATOM 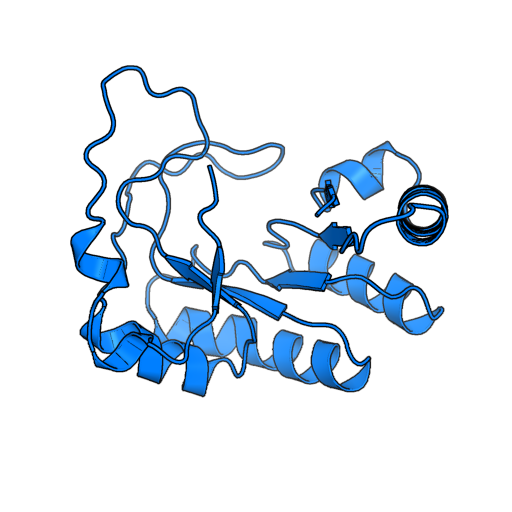626 C CA . GLU A 1 82 ? 7.764 -4.601 10.399 1.00 97.50 82 GLU A CA 1
ATOM 627 C C . GLU A 1 82 ? 6.910 -3.919 11.481 1.00 97.50 82 GLU A C 1
ATOM 629 O O . GLU A 1 82 ? 6.327 -4.591 12.339 1.00 97.50 82 GLU A O 1
ATOM 634 N N . ARG A 1 83 ? 6.788 -2.584 11.428 1.00 96.19 83 ARG A N 1
ATOM 635 C CA . ARG A 1 83 ? 5.943 -1.822 12.357 1.00 96.19 83 ARG A CA 1
ATOM 636 C C . ARG A 1 83 ? 4.461 -2.146 12.168 1.00 96.19 83 ARG A C 1
ATOM 638 O O . ARG A 1 83 ? 3.777 -2.368 13.160 1.00 96.19 83 ARG A O 1
ATOM 645 N N . ALA A 1 84 ? 3.967 -2.215 10.935 1.00 96.12 84 ALA A N 1
ATOM 646 C CA . ALA A 1 84 ? 2.576 -2.554 10.637 1.00 96.12 84 ALA A CA 1
ATOM 647 C C . ALA A 1 84 ? 2.193 -3.946 11.143 1.00 96.12 84 ALA A C 1
ATOM 649 O O . ALA A 1 84 ? 1.155 -4.110 11.785 1.00 96.12 84 ALA A O 1
ATOM 650 N N . HIS A 1 85 ? 3.072 -4.931 10.960 1.00 96.25 85 HIS A N 1
ATOM 651 C CA . HIS A 1 85 ? 2.851 -6.285 11.468 1.00 96.25 85 HIS A CA 1
ATOM 652 C C . HIS A 1 85 ? 2.755 -6.335 12.995 1.00 96.25 85 HIS A C 1
ATOM 654 O O . HIS A 1 85 ? 1.955 -7.107 13.522 1.00 96.25 85 HIS A O 1
ATOM 660 N N . ALA A 1 86 ? 3.483 -5.477 13.719 1.00 95.69 86 ALA A N 1
ATOM 661 C CA . ALA A 1 86 ? 3.341 -5.354 15.173 1.00 95.69 86 ALA A CA 1
ATOM 662 C C . ALA A 1 86 ? 1.948 -4.851 15.609 1.00 95.69 86 ALA A C 1
ATOM 664 O O . ALA A 1 86 ? 1.529 -5.109 16.738 1.00 95.69 86 ALA A O 1
ATOM 665 N N . TYR A 1 87 ? 1.217 -4.183 14.710 1.00 95.12 87 TYR A N 1
ATOM 666 C CA . TYR A 1 87 ? -0.181 -3.784 14.887 1.00 95.12 87 TYR A CA 1
ATOM 667 C C . TYR A 1 87 ? -1.170 -4.710 14.169 1.00 95.12 87 TYR A C 1
ATOM 669 O O . TYR A 1 87 ? -2.352 -4.379 14.125 1.00 95.12 87 TYR A O 1
ATOM 677 N N . GLU A 1 88 ? -0.739 -5.864 13.649 1.00 94.56 88 GLU A N 1
ATOM 678 C CA . GLU A 1 88 ? -1.580 -6.800 12.882 1.00 94.56 88 GLU A CA 1
ATOM 679 C C . GLU A 1 88 ? -2.242 -6.148 11.651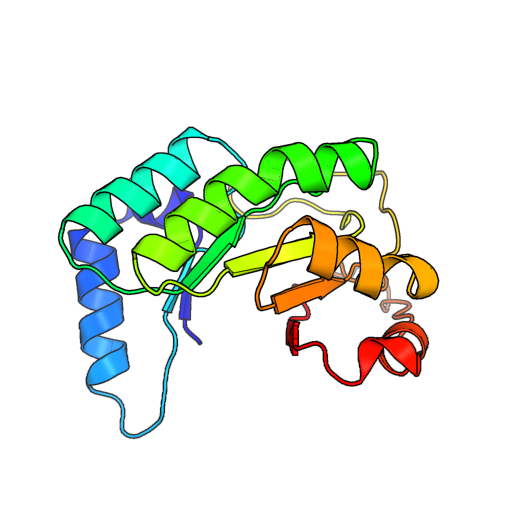 1.00 94.56 88 GLU A C 1
ATOM 681 O O . GLU A 1 88 ? -3.386 -6.452 11.320 1.00 94.56 88 GLU A O 1
ATOM 686 N N . ILE A 1 89 ? -1.533 -5.221 11.007 1.00 95.19 89 ILE A N 1
ATOM 687 C CA . ILE A 1 89 ? -1.956 -4.534 9.783 1.00 95.19 89 ILE A CA 1
ATOM 688 C C . ILE A 1 89 ? -1.310 -5.228 8.583 1.00 95.19 89 ILE A C 1
ATOM 690 O O . ILE A 1 89 ? -0.097 -5.460 8.598 1.00 95.19 89 ILE A O 1
ATOM 694 N N . ALA A 1 90 ? -2.098 -5.566 7.558 1.00 96.00 90 ALA A N 1
ATOM 695 C CA . ALA A 1 90 ? -1.545 -6.079 6.310 1.00 96.00 90 ALA A CA 1
ATOM 696 C C . ALA A 1 90 ? -0.933 -4.934 5.496 1.00 96.00 90 ALA A C 1
ATOM 698 O O . ALA A 1 90 ? -1.450 -3.814 5.490 1.00 96.00 90 ALA A O 1
ATOM 699 N N . VAL A 1 91 ? 0.176 -5.231 4.816 1.00 97.38 91 VAL A N 1
ATOM 700 C CA . VAL A 1 91 ? 0.902 -4.244 4.017 1.00 97.38 91 VAL A CA 1
ATOM 701 C C . VAL A 1 91 ? 0.972 -4.654 2.560 1.00 97.38 91 VAL A C 1
ATOM 703 O O . VAL A 1 91 ? 1.361 -5.779 2.234 1.00 97.38 91 VAL A O 1
ATOM 706 N N . GLU A 1 92 ? 0.639 -3.707 1.701 1.00 97.44 92 GLU A N 1
ATOM 707 C CA . GLU A 1 92 ? 0.891 -3.741 0.271 1.00 97.44 92 GLU A CA 1
ATOM 708 C C . GLU A 1 92 ? 2.142 -2.936 -0.081 1.00 97.44 92 GLU A C 1
ATOM 710 O O . GLU A 1 92 ? 2.483 -1.956 0.582 1.00 97.44 92 GLU A O 1
ATOM 715 N N . VAL A 1 93 ? 2.846 -3.373 -1.120 1.00 96.69 93 VAL A N 1
ATOM 716 C CA . VAL A 1 93 ? 4.017 -2.688 -1.670 1.00 96.69 93 VAL A CA 1
ATOM 717 C C . VAL A 1 93 ? 3.978 -2.717 -3.192 1.00 96.69 93 VAL A C 1
ATOM 719 O O . VAL A 1 93 ? 3.535 -3.703 -3.782 1.00 96.69 93 VAL A O 1
ATOM 722 N N . GLU A 1 94 ? 4.507 -1.678 -3.836 1.00 94.50 94 GLU A N 1
ATOM 723 C CA . GLU A 1 94 ? 4.625 -1.619 -5.296 1.00 94.50 94 GLU A CA 1
ATOM 724 C C . GLU A 1 94 ? 6.031 -1.990 -5.782 1.00 94.50 94 GLU A C 1
ATOM 726 O O . GLU A 1 94 ? 7.043 -1.454 -5.315 1.00 94.50 94 GLU A O 1
ATOM 731 N N . LEU A 1 95 ? 6.086 -2.883 -6.778 1.00 92.56 95 LEU A N 1
ATOM 732 C CA . LEU A 1 95 ? 7.307 -3.207 -7.515 1.00 92.56 95 LEU A CA 1
ATOM 733 C C . LEU A 1 95 ? 7.176 -2.829 -8.985 1.00 92.56 95 LEU A C 1
ATOM 735 O O . LEU A 1 95 ? 6.322 -3.336 -9.713 1.00 92.56 95 LEU A O 1
ATOM 739 N N . GLY A 1 96 ? 8.137 -2.049 -9.457 1.00 86.94 96 GLY A N 1
ATOM 740 C CA . GLY A 1 96 ? 8.014 -1.316 -10.706 1.00 86.94 96 GLY A CA 1
ATOM 741 C C . GLY A 1 96 ? 7.652 0.128 -10.396 1.00 86.94 96 GLY A C 1
ATOM 742 O O . GLY A 1 96 ? 7.857 0.588 -9.277 1.00 86.94 96 GLY A O 1
ATOM 743 N N . ARG A 1 97 ? 7.196 0.848 -11.410 1.00 81.44 97 ARG A N 1
ATOM 744 C CA . ARG A 1 97 ? 6.733 2.224 -11.277 1.00 81.44 97 ARG A CA 1
ATOM 745 C C . ARG A 1 97 ? 5.655 2.465 -12.317 1.00 81.44 97 ARG A C 1
ATOM 747 O O . ARG A 1 97 ? 5.901 2.208 -13.502 1.00 81.44 97 ARG A O 1
ATOM 754 N N . MET A 1 98 ? 4.480 2.898 -11.889 1.00 76.94 98 MET A N 1
ATOM 755 C CA . MET A 1 98 ? 3.396 3.253 -12.806 1.00 76.94 98 MET A CA 1
ATOM 756 C C . MET A 1 98 ? 3.586 4.667 -13.367 1.00 76.94 98 MET A C 1
ATOM 758 O O . MET A 1 98 ? 4.208 5.532 -12.752 1.00 76.94 98 MET A O 1
ATOM 762 N N . GLU A 1 99 ? 3.112 4.875 -14.593 1.00 66.81 99 GLU A N 1
ATOM 763 C CA . GLU A 1 99 ? 3.049 6.195 -15.231 1.00 66.81 99 GLU A CA 1
ATOM 764 C C . GLU A 1 99 ? 1.708 6.865 -14.899 1.00 66.81 99 GLU A C 1
ATOM 766 O O . GLU A 1 99 ? 0.686 6.192 -14.752 1.00 66.81 99 GLU A O 1
ATOM 771 N N . GLY A 1 100 ? 1.702 8.198 -14.845 1.00 61.06 100 GLY A N 1
ATOM 772 C CA . GLY A 1 100 ? 0.505 8.988 -14.543 1.00 61.06 100 GLY A CA 1
ATOM 773 C C . GLY A 1 100 ? 0.635 9.799 -13.259 1.00 61.06 100 GLY A C 1
ATOM 774 O O . GLY A 1 100 ? 1.687 9.813 -12.619 1.00 61.06 100 GLY A O 1
ATOM 775 N N . GLY A 1 101 ? -0.409 10.561 -12.939 1.00 60.25 101 GLY A N 1
ATOM 776 C CA . GLY A 1 101 ? -0.526 11.284 -11.679 1.00 60.25 101 GLY A CA 1
ATOM 777 C C . GLY A 1 101 ? -1.768 10.825 -10.935 1.00 60.25 101 GLY A C 1
ATOM 778 O O . GLY A 1 101 ? -2.852 10.833 -11.504 1.00 60.25 101 GLY A O 1
ATOM 779 N N . GLU A 1 102 ? -1.603 10.476 -9.668 1.00 66.69 102 GLU A N 1
ATOM 780 C CA . GLU A 1 102 ? -2.703 10.101 -8.785 1.00 66.69 102 GLU A CA 1
ATOM 781 C C . GLU A 1 102 ? -3.059 11.250 -7.832 1.00 66.69 102 GLU A C 1
ATOM 783 O O . GLU A 1 102 ? -2.326 12.238 -7.712 1.00 66.69 102 GLU A O 1
ATOM 788 N N . ALA A 1 103 ? -4.194 11.150 -7.140 1.00 60.25 103 ALA A N 1
ATOM 789 C CA . ALA A 1 103 ? -4.679 12.179 -6.229 1.00 60.25 103 ALA A CA 1
ATOM 790 C C . ALA A 1 103 ? -3.655 12.502 -5.122 1.00 60.25 103 ALA A C 1
ATOM 792 O O . ALA A 1 103 ? -3.554 11.810 -4.116 1.00 60.25 103 ALA A O 1
ATOM 793 N N . GLY A 1 104 ? -2.927 13.611 -5.290 1.00 56.81 104 GLY A N 1
ATOM 794 C CA . GLY A 1 104 ? -1.895 14.053 -4.348 1.00 56.81 104 GLY A CA 1
ATOM 795 C C . GLY A 1 104 ? -0.503 13.460 -4.593 1.00 56.81 104 GLY A C 1
ATOM 796 O O . GLY A 1 104 ? 0.432 13.870 -3.907 1.00 56.81 104 GLY A O 1
ATOM 797 N N . LEU A 1 105 ? -0.331 12.579 -5.585 1.00 62.75 105 LEU A N 1
ATOM 798 C CA . LEU A 1 105 ? 0.969 12.031 -5.976 1.00 62.75 105 LEU A CA 1
ATOM 799 C C . LEU A 1 105 ? 1.635 12.837 -7.099 1.00 62.75 105 LEU A C 1
ATOM 801 O O . LEU A 1 105 ? 1.022 13.640 -7.805 1.00 62.75 105 LEU A O 1
ATOM 805 N N . ARG A 1 106 ? 2.946 12.627 -7.264 1.00 61.94 106 ARG A N 1
ATOM 806 C CA . ARG A 1 106 ? 3.733 13.251 -8.337 1.00 61.94 106 ARG A CA 1
ATOM 807 C C . ARG A 1 106 ? 3.414 12.565 -9.661 1.00 61.94 106 ARG A C 1
ATOM 809 O O . ARG A 1 106 ? 3.398 11.345 -9.722 1.00 61.94 106 ARG A O 1
ATOM 816 N N . THR A 1 107 ? 3.257 13.337 -10.735 1.00 65.44 107 THR A N 1
ATOM 817 C CA . THR A 1 107 ? 3.153 12.766 -12.082 1.00 65.44 107 THR A CA 1
ATOM 818 C C . THR A 1 107 ? 4.476 12.119 -12.488 1.00 65.44 107 THR A C 1
ATOM 820 O O . THR A 1 107 ? 5.509 12.794 -12.542 1.00 65.44 107 THR A O 1
ATOM 823 N N . ILE A 1 108 ? 4.446 10.826 -12.801 1.00 62.91 108 ILE A N 1
ATOM 824 C CA . ILE A 1 108 ? 5.608 10.045 -13.232 1.00 62.91 108 ILE A CA 1
ATOM 825 C C . ILE A 1 108 ? 5.539 9.838 -14.749 1.00 62.91 108 ILE A C 1
ATOM 827 O O . ILE A 1 108 ? 4.493 9.476 -15.283 1.00 62.91 108 ILE A O 1
ATOM 831 N N . SER A 1 109 ? 6.659 10.063 -15.448 1.00 59.19 109 SER A N 1
ATOM 832 C CA . SER A 1 109 ? 6.763 9.930 -16.912 1.00 59.19 109 SER A CA 1
ATOM 833 C C . SER A 1 109 ? 7.703 8.813 -17.389 1.00 59.19 109 SER A C 1
ATOM 835 O O . SER A 1 109 ? 8.028 8.779 -18.572 1.00 59.19 109 SER A O 1
ATOM 837 N N . ASP A 1 110 ? 8.222 7.983 -16.480 1.00 66.19 110 ASP A N 1
ATOM 838 C CA . ASP A 1 110 ? 9.137 6.874 -16.791 1.00 66.19 110 ASP A CA 1
ATOM 839 C C . ASP A 1 110 ? 8.641 5.597 -16.098 1.00 66.19 110 ASP A C 1
ATOM 841 O O . ASP A 1 110 ? 9.046 5.291 -14.970 1.00 66.19 110 ASP A O 1
ATOM 845 N N . ALA A 1 111 ? 7.696 4.893 -16.733 1.00 72.06 111 ALA A N 1
ATOM 846 C CA . ALA A 1 111 ? 7.155 3.651 -16.196 1.00 72.06 111 ALA A CA 1
ATOM 847 C C . ALA A 1 111 ? 8.216 2.552 -16.221 1.00 72.06 111 ALA A C 1
ATOM 849 O O . ALA A 1 111 ? 8.893 2.304 -17.224 1.00 72.06 111 ALA A O 1
ATOM 850 N N . LYS A 1 112 ? 8.295 1.807 -15.121 1.00 82.62 112 LYS A N 1
ATOM 851 C CA . LYS A 1 112 ? 9.134 0.616 -15.005 1.00 82.62 112 LYS A CA 1
ATOM 852 C C . LYS A 1 112 ? 8.228 -0.582 -14.780 1.00 82.62 112 LYS A C 1
ATOM 854 O O . LYS A 1 112 ? 7.609 -0.705 -13.729 1.00 82.62 112 LYS A O 1
ATOM 859 N N . LEU A 1 113 ? 8.171 -1.483 -15.759 1.00 88.62 113 LEU A N 1
ATOM 860 C CA . LEU A 1 113 ? 7.473 -2.754 -15.582 1.00 88.62 113 LEU A CA 1
ATOM 861 C C . LEU A 1 113 ? 8.148 -3.576 -14.482 1.00 88.62 113 LEU A C 1
ATOM 863 O O . LEU A 1 113 ? 9.379 -3.627 -14.396 1.00 88.62 113 LEU A O 1
ATOM 867 N N . THR A 1 114 ? 7.343 -4.282 -13.696 1.00 90.31 114 THR A N 1
ATOM 868 C CA . THR A 1 114 ? 7.829 -5.293 -12.759 1.00 90.31 114 THR A CA 1
ATOM 869 C C . THR A 1 114 ? 8.679 -6.325 -13.499 1.00 90.31 114 THR A C 1
ATOM 871 O O . THR A 1 114 ? 8.366 -6.732 -14.615 1.00 90.31 114 THR A O 1
ATOM 874 N N . ASN A 1 115 ? 9.749 -6.816 -12.878 1.00 90.38 115 ASN A N 1
ATOM 875 C CA . ASN A 1 115 ? 10.410 -8.027 -13.355 1.00 90.38 115 ASN A CA 1
ATOM 876 C C . ASN A 1 115 ? 9.877 -9.233 -12.562 1.00 90.38 115 ASN A C 1
ATOM 878 O O . ASN A 1 115 ? 10.213 -9.351 -11.380 1.00 90.38 115 ASN A O 1
ATOM 882 N N . PRO A 1 116 ? 9.105 -10.155 -13.174 1.00 89.56 116 PRO A N 1
ATOM 883 C CA . PRO A 1 116 ? 8.526 -11.300 -12.463 1.00 89.56 116 PRO A CA 1
ATOM 884 C C . PRO A 1 116 ? 9.571 -12.166 -11.756 1.00 89.56 116 PRO A C 1
ATOM 886 O O . PRO A 1 116 ? 9.320 -12.669 -10.667 1.00 89.56 116 PRO A O 1
ATOM 889 N N . ALA A 1 117 ? 10.775 -12.277 -12.329 1.00 90.00 117 ALA A N 1
ATOM 890 C CA . ALA A 1 117 ? 11.867 -13.063 -11.755 1.00 90.00 117 ALA A CA 1
ATOM 891 C C . ALA A 1 117 ? 12.448 -12.458 -10.462 1.00 90.00 117 ALA A C 1
ATOM 893 O O . ALA A 1 117 ? 13.229 -13.113 -9.776 1.00 90.00 117 ALA A O 1
ATOM 894 N N . LYS A 1 118 ? 12.105 -11.204 -10.138 1.00 90.75 118 LYS A N 1
ATOM 895 C CA . LYS A 1 118 ? 12.553 -10.509 -8.924 1.00 90.75 118 LYS A CA 1
ATOM 896 C C . LYS A 1 118 ? 11.471 -10.378 -7.855 1.00 90.75 118 LYS A C 1
ATOM 898 O O . LYS A 1 118 ? 11.810 -10.153 -6.698 1.00 90.75 118 LYS A O 1
ATOM 903 N N . ALA A 1 119 ? 10.199 -10.523 -8.220 1.00 92.25 119 ALA A N 1
ATOM 904 C CA . ALA A 1 119 ? 9.075 -10.243 -7.331 1.00 92.25 119 ALA A CA 1
ATOM 905 C C . ALA A 1 119 ? 9.071 -11.115 -6.061 1.00 92.25 119 ALA A C 1
ATOM 907 O O . ALA A 1 119 ? 8.841 -10.593 -4.976 1.00 92.25 119 ALA A O 1
ATOM 908 N N . GLU A 1 120 ? 9.428 -12.401 -6.153 1.00 92.00 120 GLU A N 1
ATOM 909 C CA . GLU A 1 120 ? 9.542 -13.275 -4.972 1.00 92.00 120 GLU A CA 1
ATOM 910 C C . GLU A 1 120 ? 10.631 -12.786 -3.997 1.00 92.00 120 GLU A C 1
ATOM 912 O O . GLU A 1 120 ? 10.406 -12.674 -2.791 1.00 92.00 120 GLU A O 1
ATOM 917 N N . ALA A 1 121 ? 11.817 -12.451 -4.518 1.00 93.75 121 ALA A N 1
ATOM 918 C CA . ALA A 1 121 ? 12.922 -11.941 -3.707 1.00 93.75 121 ALA A CA 1
ATOM 919 C C . ALA A 1 121 ? 12.591 -10.575 -3.090 1.00 93.75 121 ALA A C 1
ATOM 921 O O . ALA A 1 121 ? 12.940 -10.328 -1.936 1.00 93.75 121 ALA A O 1
ATOM 922 N N . TYR A 1 122 ? 11.891 -9.723 -3.841 1.00 95.56 122 TYR A N 1
ATOM 923 C CA . TYR A 1 122 ? 11.412 -8.427 -3.381 1.00 95.56 122 TYR A CA 1
ATOM 924 C C . TYR A 1 122 ? 10.408 -8.570 -2.232 1.00 95.56 122 TYR A C 1
ATOM 926 O O . TYR A 1 122 ? 10.652 -8.032 -1.155 1.00 95.56 122 TYR A O 1
ATOM 934 N N . MET A 1 123 ? 9.363 -9.386 -2.402 1.00 96.12 123 MET A N 1
ATOM 935 C CA . MET A 1 123 ? 8.360 -9.646 -1.360 1.00 96.12 123 MET A CA 1
ATOM 936 C C . MET A 1 123 ? 8.973 -10.257 -0.103 1.00 96.12 123 MET A C 1
ATOM 938 O O . MET A 1 123 ? 8.642 -9.870 1.014 1.00 96.12 123 MET A O 1
ATOM 942 N N . LYS A 1 124 ? 9.929 -11.176 -0.262 1.00 95.81 124 LYS A N 1
ATOM 943 C CA . LYS A 1 124 ? 10.677 -11.724 0.873 1.00 95.81 124 LYS A CA 1
ATOM 944 C C . LYS A 1 124 ? 11.555 -10.672 1.559 1.00 95.81 124 LYS A C 1
ATOM 946 O O . LYS A 1 124 ? 11.765 -10.753 2.766 1.00 95.81 124 LYS A O 1
ATOM 951 N N . GLY A 1 125 ? 12.108 -9.734 0.794 1.00 97.31 125 GLY A N 1
ATOM 952 C CA . GLY A 1 125 ? 12.944 -8.651 1.301 1.00 97.31 125 GLY A CA 1
ATOM 953 C C . GLY A 1 125 ? 12.153 -7.611 2.092 1.00 97.31 125 GLY A C 1
ATOM 954 O O . GLY A 1 125 ? 12.629 -7.169 3.138 1.00 97.31 125 GLY A O 1
ATOM 955 N N . THR A 1 126 ? 10.960 -7.244 1.614 1.00 97.88 126 THR A N 1
ATOM 956 C CA . THR A 1 126 ? 10.051 -6.314 2.303 1.00 97.88 126 THR A CA 1
ATOM 957 C C . THR A 1 126 ? 9.343 -6.975 3.480 1.00 97.88 126 THR A C 1
ATOM 959 O O . THR A 1 126 ? 9.168 -6.340 4.514 1.00 97.88 126 THR A O 1
ATOM 962 N N . GLY A 1 127 ? 8.956 -8.246 3.330 1.00 97.44 127 GLY A N 1
ATOM 963 C CA . GLY A 1 127 ? 8.079 -8.959 4.256 1.00 97.44 127 GLY A CA 1
ATOM 964 C C . GLY A 1 127 ? 6.594 -8.629 4.073 1.00 97.44 127 GLY A C 1
ATOM 965 O O . GLY A 1 127 ? 5.796 -8.999 4.925 1.00 97.44 127 GLY A O 1
ATOM 966 N N . ALA A 1 128 ? 6.217 -7.916 3.009 1.00 97.69 128 ALA A N 1
ATOM 967 C CA . ALA A 1 128 ? 4.847 -7.459 2.781 1.00 97.69 128 ALA A CA 1
ATOM 968 C C . ALA A 1 128 ? 3.870 -8.610 2.468 1.00 97.69 128 ALA A C 1
ATOM 970 O O . ALA A 1 128 ? 4.268 -9.743 2.188 1.00 97.69 128 ALA A O 1
ATOM 971 N N . ASN A 1 129 ? 2.572 -8.312 2.513 1.00 96.56 129 ASN A N 1
ATOM 972 C CA . ASN A 1 129 ? 1.490 -9.273 2.304 1.00 96.56 129 ASN A CA 1
ATOM 973 C C . ASN A 1 129 ? 1.008 -9.292 0.850 1.00 96.56 129 ASN A C 1
ATOM 975 O O . ASN A 1 129 ? 0.708 -10.360 0.313 1.00 96.56 129 ASN A O 1
ATOM 979 N N . ILE A 1 130 ? 0.922 -8.110 0.240 1.00 95.69 130 ILE A N 1
ATOM 980 C CA . ILE A 1 130 ? 0.330 -7.885 -1.080 1.00 95.69 130 ILE A CA 1
ATOM 981 C C . ILE A 1 130 ? 1.363 -7.185 -1.965 1.00 95.69 130 ILE A C 1
ATOM 983 O O . ILE A 1 130 ? 2.123 -6.338 -1.496 1.00 95.69 130 ILE A O 1
ATOM 987 N N . LEU A 1 131 ? 1.411 -7.577 -3.235 1.00 95.12 131 LEU A N 1
ATOM 988 C CA . LEU A 1 131 ? 2.243 -6.950 -4.252 1.00 95.12 131 LEU A CA 1
ATOM 989 C C . LEU A 1 131 ? 1.363 -6.211 -5.263 1.00 95.12 131 LEU A C 1
ATOM 991 O O . LEU A 1 131 ? 0.518 -6.848 -5.891 1.00 95.12 131 LEU A O 1
ATOM 995 N N . ALA A 1 132 ? 1.642 -4.930 -5.489 1.00 94.06 132 ALA A N 1
ATOM 996 C CA . ALA A 1 132 ? 1.204 -4.174 -6.658 1.00 94.06 132 ALA A CA 1
ATOM 997 C C . ALA A 1 132 ? 2.274 -4.246 -7.761 1.00 94.06 132 ALA A C 1
ATOM 999 O O . ALA A 1 132 ? 3.340 -3.633 -7.641 1.00 94.06 132 ALA A O 1
ATOM 1000 N N . PRO A 1 133 ? 2.067 -5.021 -8.841 1.00 92.31 133 PRO A N 1
ATOM 1001 C CA . PRO A 1 133 ? 2.990 -5.051 -9.959 1.00 92.31 133 PRO A CA 1
ATOM 1002 C C . PRO A 1 133 ? 2.594 -4.018 -11.024 1.00 92.31 133 PRO A C 1
ATOM 1004 O O . PRO A 1 133 ? 1.451 -3.971 -11.478 1.00 92.31 133 PRO A O 1
ATOM 1007 N N . SER A 1 134 ? 3.570 -3.267 -11.528 1.00 90.88 134 SER A N 1
ATOM 1008 C CA . SER A 1 134 ? 3.429 -2.514 -12.776 1.00 90.88 134 SER A CA 1
ATOM 1009 C C . SER A 1 134 ? 3.504 -3.456 -13.988 1.00 90.88 134 SER A C 1
ATOM 1011 O O . SER A 1 134 ? 4.568 -3.966 -14.360 1.00 90.88 134 SER A O 1
ATOM 1013 N N . ILE A 1 135 ? 2.358 -3.694 -14.630 1.00 90.44 135 ILE A N 1
ATOM 1014 C CA . ILE A 1 135 ? 2.211 -4.554 -15.822 1.00 90.44 135 ILE A CA 1
ATOM 1015 C C . ILE A 1 135 ? 1.833 -3.765 -17.085 1.00 90.44 135 ILE A C 1
ATOM 1017 O O . ILE A 1 135 ? 1.406 -4.354 -18.083 1.00 90.44 135 ILE A O 1
ATOM 1021 N N . GLY A 1 136 ? 1.976 -2.440 -17.047 1.00 85.56 136 GLY A N 1
ATOM 1022 C CA . GLY A 1 136 ? 1.506 -1.512 -18.082 1.00 85.56 136 GLY A CA 1
ATOM 1023 C C . GLY A 1 136 ? 0.171 -0.843 -17.741 1.00 85.56 136 GLY A C 1
ATOM 1024 O O . GLY A 1 136 ? -0.492 -0.317 -18.634 1.00 85.56 136 GLY A O 1
ATOM 1025 N N . ASN A 1 137 ? -0.226 -0.917 -16.471 1.00 85.69 137 ASN A N 1
ATOM 1026 C CA . ASN A 1 137 ? -1.246 -0.084 -15.853 1.00 85.69 137 ASN A CA 1
ATOM 1027 C C . ASN A 1 137 ? -0.737 1.342 -15.603 1.00 85.69 137 ASN A C 1
ATOM 1029 O O . ASN A 1 137 ? 0.461 1.584 -15.458 1.00 85.69 137 ASN A O 1
ATOM 1033 N N . LEU A 1 138 ? -1.687 2.269 -15.647 1.00 80.38 138 LEU A N 1
ATOM 1034 C CA . LEU A 1 138 ? -1.557 3.708 -15.470 1.00 80.38 138 LEU A CA 1
ATOM 1035 C C . LEU A 1 138 ? -2.553 4.130 -14.396 1.00 80.38 138 LEU A C 1
ATOM 1037 O O . LEU A 1 138 ? -3.631 3.543 -14.342 1.00 80.38 138 LEU A O 1
ATOM 1041 N N . HIS A 1 139 ? -2.203 5.165 -13.637 1.00 73.50 139 HIS A N 1
ATOM 1042 C CA . HIS A 1 139 ? -3.067 5.827 -12.643 1.00 73.50 139 HIS A CA 1
ATOM 1043 C C . HIS A 1 139 ? -3.941 6.947 -13.232 1.00 73.50 139 HIS A C 1
ATOM 1045 O O . HIS A 1 139 ? -4.519 7.759 -12.515 1.00 73.50 139 HIS A O 1
ATOM 1051 N N . ASP A 1 140 ? -3.973 7.061 -14.558 1.00 69.38 140 ASP A N 1
ATOM 1052 C CA . ASP A 1 140 ? -4.630 8.149 -15.282 1.00 69.38 140 ASP A CA 1
ATOM 1053 C C . ASP A 1 140 ? -5.442 7.583 -16.456 1.00 69.38 140 ASP A C 1
ATOM 1055 O O . ASP A 1 140 ? -5.431 6.383 -16.752 1.00 69.38 140 ASP A O 1
ATOM 1059 N N . GLU A 1 141 ? -6.158 8.452 -17.160 1.00 75.19 141 GLU A N 1
ATOM 1060 C CA . GLU A 1 141 ? -6.965 8.071 -18.303 1.00 75.19 141 GLU A CA 1
ATOM 1061 C C . GLU A 1 141 ? -6.125 7.404 -19.405 1.00 75.19 141 GLU A C 1
ATOM 1063 O O . GLU A 1 141 ? -5.182 7.961 -19.978 1.00 75.19 141 GLU A O 1
ATOM 1068 N N . TYR A 1 142 ? -6.546 6.201 -19.791 1.00 79.31 142 TYR A N 1
ATOM 1069 C CA . TYR A 1 142 ? -5.994 5.503 -20.944 1.00 79.31 142 TYR A CA 1
ATOM 1070 C C . TYR A 1 142 ? -6.435 6.189 -22.245 1.00 79.31 142 TYR A C 1
ATOM 1072 O O . TYR A 1 142 ? -7.490 5.888 -22.803 1.00 79.31 142 TYR A O 1
ATOM 1080 N N . ILE A 1 143 ? -5.593 7.077 -22.782 1.00 81.06 143 ILE A N 1
ATOM 1081 C CA . ILE A 1 143 ? -5.825 7.714 -24.096 1.00 81.06 143 ILE A CA 1
ATOM 1082 C C . ILE A 1 143 ? -5.816 6.668 -25.227 1.00 81.06 143 ILE A C 1
ATOM 1084 O O . ILE A 1 143 ? -6.528 6.795 -26.223 1.00 81.06 143 ILE A O 1
ATOM 1088 N N . ASN A 1 144 ? -5.008 5.615 -25.075 1.00 82.38 144 ASN A N 1
ATOM 1089 C CA . ASN A 1 144 ? -4.943 4.473 -25.984 1.00 82.38 144 ASN A CA 1
ATOM 1090 C C . ASN A 1 144 ? -5.235 3.180 -25.217 1.00 82.38 144 ASN A C 1
ATOM 1092 O O . ASN A 1 144 ? -4.939 3.121 -24.024 1.00 82.38 144 ASN A O 1
ATOM 1096 N N . PRO A 1 145 ? -5.726 2.117 -25.885 1.00 83.06 145 PRO A N 1
ATOM 1097 C CA . PRO A 1 145 ? -5.909 0.824 -25.239 1.00 83.06 145 PRO A CA 1
ATOM 1098 C C . PRO A 1 145 ? -4.626 0.365 -24.525 1.00 83.06 145 PRO A C 1
ATOM 1100 O O . PRO A 1 145 ? -3.567 0.320 -25.170 1.00 83.06 145 PRO A O 1
ATOM 1103 N N . PRO A 1 146 ? -4.698 0.018 -23.227 1.00 81.56 146 PRO A N 1
ATOM 1104 C CA . PRO A 1 146 ? -3.532 -0.430 -22.483 1.00 81.56 146 PRO A CA 1
ATOM 1105 C C . PRO A 1 146 ? -2.955 -1.714 -23.060 1.00 81.56 146 PRO A C 1
ATOM 1107 O O . PRO A 1 146 ? -3.670 -2.596 -23.543 1.00 81.56 146 PRO A O 1
ATOM 1110 N N . LYS A 1 147 ? -1.634 -1.840 -22.964 1.00 83.62 147 LYS A N 1
ATOM 1111 C CA . LYS A 1 147 ? -0.903 -3.049 -23.354 1.00 83.62 147 LYS A CA 1
ATOM 1112 C C . LYS A 1 147 ? -0.467 -3.814 -22.112 1.00 83.62 147 LYS A C 1
ATOM 1114 O O . LYS A 1 147 ? 0.723 -3.899 -21.821 1.00 83.62 147 LYS A O 1
ATOM 1119 N N . PHE A 1 148 ? -1.440 -4.373 -21.398 1.00 87.12 148 PHE A N 1
ATOM 1120 C CA . PHE A 1 148 ? -1.172 -5.147 -20.192 1.00 87.12 148 PHE A CA 1
ATOM 1121 C C . PHE A 1 148 ? -0.357 -6.405 -20.487 1.00 87.12 148 PHE A C 1
ATOM 1123 O O . PHE A 1 148 ? -0.694 -7.209 -21.360 1.00 87.12 148 PHE A O 1
ATOM 1130 N N . ARG A 1 149 ? 0.688 -6.612 -19.694 1.00 87.12 149 ARG A N 1
ATOM 1131 C CA . ARG A 1 149 ? 1.535 -7.803 -19.712 1.00 87.12 149 ARG A CA 1
ATOM 1132 C C . ARG A 1 149 ? 1.054 -8.830 -18.695 1.00 87.12 149 ARG A C 1
ATOM 1134 O O . ARG A 1 149 ? 1.767 -9.200 -17.773 1.00 87.12 149 ARG A O 1
ATOM 1141 N N . GLN A 1 150 ? -0.185 -9.292 -18.865 1.00 85.69 150 GLN A N 1
ATOM 1142 C CA . GLN A 1 150 ? -0.832 -10.244 -17.948 1.00 85.69 150 GLN A CA 1
ATOM 1143 C C . GLN A 1 150 ? -0.044 -11.551 -17.783 1.00 85.69 150 GLN A C 1
ATOM 1145 O O . GLN A 1 150 ? -0.128 -12.193 -16.741 1.00 85.69 150 GLN A O 1
ATOM 1150 N N . ASP A 1 151 ? 0.758 -11.926 -18.785 1.00 84.75 151 ASP A N 1
ATOM 1151 C CA . ASP A 1 151 ? 1.668 -13.072 -18.736 1.00 84.75 151 ASP A CA 1
ATOM 1152 C C . ASP A 1 151 ? 2.637 -13.021 -17.543 1.00 84.75 151 ASP A C 1
ATOM 1154 O O . ASP A 1 151 ? 3.049 -14.064 -17.038 1.00 84.75 151 ASP A O 1
ATOM 1158 N N . MET A 1 152 ? 2.945 -11.820 -17.051 1.00 84.25 152 MET A N 1
ATOM 1159 C CA . MET A 1 152 ? 3.810 -11.594 -15.896 1.00 84.25 152 MET A CA 1
ATOM 1160 C C . MET A 1 152 ? 3.218 -12.103 -14.577 1.00 84.25 152 MET A C 1
ATOM 1162 O O . MET A 1 152 ? 3.986 -12.462 -13.691 1.00 84.25 152 MET A O 1
ATOM 1166 N N . LEU A 1 153 ? 1.887 -12.172 -14.450 1.00 82.44 153 LEU A N 1
ATOM 1167 C CA . LEU A 1 153 ? 1.199 -12.594 -13.220 1.00 82.44 153 LEU A CA 1
ATOM 1168 C C . LEU A 1 153 ? 1.162 -14.118 -13.045 1.00 82.44 153 LEU A C 1
ATOM 1170 O O . LEU A 1 153 ? 1.010 -14.614 -11.936 1.00 82.44 153 LEU A O 1
ATOM 1174 N N . PHE A 1 154 ? 1.320 -14.873 -14.134 1.00 77.56 154 PHE A N 1
ATOM 1175 C CA . PHE A 1 154 ? 1.250 -16.340 -14.132 1.00 77.56 154 PHE A CA 1
ATOM 1176 C C . PHE A 1 154 ? 2.631 -17.002 -14.046 1.00 77.56 154 PHE A C 1
ATOM 1178 O O . PHE A 1 154 ? 2.795 -18.180 -14.377 1.00 77.56 154 PHE A O 1
ATOM 1185 N N . TYR A 1 155 ? 3.653 -16.242 -13.650 1.00 70.81 155 TYR A N 1
ATOM 1186 C CA . TYR A 1 155 ? 4.998 -16.770 -13.487 1.00 70.81 155 TYR A CA 1
ATOM 1187 C C . TYR A 1 155 ? 5.021 -17.759 -12.314 1.00 70.81 155 TYR A C 1
ATOM 1189 O O . TYR A 1 155 ? 4.522 -17.456 -11.237 1.00 70.81 155 TYR A O 1
ATOM 1197 N N . SER A 1 156 ? 5.607 -18.947 -12.491 1.00 59.25 156 SER A N 1
ATOM 1198 C CA . SER A 1 156 ? 5.461 -20.054 -11.526 1.00 59.25 156 SER A CA 1
ATOM 1199 C C . SER A 1 156 ? 5.945 -19.738 -10.106 1.00 59.25 156 SER A C 1
ATOM 1201 O O . SER A 1 156 ? 5.501 -20.380 -9.162 1.00 59.25 156 SER A O 1
ATOM 1203 N N . GLN A 1 157 ? 6.853 -18.769 -9.960 1.00 63.31 157 GLN A N 1
ATOM 1204 C CA . GLN A 1 157 ? 7.380 -18.294 -8.672 1.00 63.31 157 GLN A CA 1
ATOM 1205 C C . GLN A 1 157 ? 6.437 -17.322 -7.940 1.00 63.31 157 GLN A C 1
ATOM 1207 O O . GLN A 1 157 ? 6.723 -16.915 -6.822 1.00 63.31 157 GLN A O 1
ATOM 1212 N N . LEU A 1 158 ? 5.327 -16.934 -8.568 1.00 68.19 158 LEU A N 1
ATOM 1213 C CA . LEU A 1 158 ? 4.387 -15.934 -8.065 1.00 68.19 158 LEU A CA 1
ATOM 1214 C C . LEU A 1 158 ? 3.053 -16.528 -7.608 1.00 68.19 158 LEU A C 1
ATOM 1216 O O . LEU A 1 158 ? 2.218 -15.799 -7.087 1.00 68.19 158 LEU A O 1
ATOM 1220 N N . ASN A 1 159 ? 2.854 -17.838 -7.776 1.00 67.19 159 ASN A N 1
ATOM 1221 C CA . ASN A 1 159 ? 1.580 -18.507 -7.490 1.00 67.19 159 ASN A CA 1
ATOM 1222 C C . ASN A 1 159 ? 1.132 -18.400 -6.021 1.00 67.19 159 ASN A C 1
ATOM 1224 O O . ASN A 1 159 ? -0.057 -18.541 -5.750 1.00 67.19 159 ASN A O 1
ATOM 1228 N N . ASP A 1 160 ? 2.069 -18.158 -5.102 1.00 73.12 160 ASP A N 1
ATOM 1229 C CA . ASP A 1 160 ? 1.801 -18.020 -3.668 1.00 73.12 160 ASP A CA 1
ATOM 1230 C C . ASP A 1 160 ? 1.712 -16.548 -3.213 1.00 73.12 160 ASP A C 1
ATOM 1232 O O . ASP A 1 160 ? 1.504 -16.279 -2.029 1.00 73.12 160 ASP A O 1
ATOM 1236 N N . LEU A 1 161 ? 1.877 -15.585 -4.130 1.00 79.56 161 LEU A N 1
ATOM 1237 C CA . LEU A 1 161 ? 1.751 -14.158 -3.833 1.00 79.56 161 LEU A CA 1
ATOM 1238 C C . LEU A 1 161 ? 0.309 -13.682 -4.022 1.00 79.56 161 LEU A C 1
ATOM 1240 O O . LEU A 1 161 ? -0.401 -14.116 -4.929 1.00 79.56 161 LEU A O 1
ATOM 1244 N N . THR A 1 162 ? -0.105 -12.740 -3.177 1.00 85.94 162 THR A N 1
ATOM 1245 C CA . THR A 1 162 ? -1.354 -11.998 -3.372 1.00 85.94 162 THR A CA 1
ATOM 1246 C C . THR A 1 162 ? -1.051 -10.737 -4.170 1.00 85.94 162 THR A C 1
ATOM 1248 O O . THR A 1 162 ? -0.136 -9.994 -3.817 1.00 85.94 162 THR A O 1
ATOM 1251 N N . PHE A 1 163 ? -1.807 -10.515 -5.245 1.00 84.81 163 PHE A N 1
ATOM 1252 C CA . PHE A 1 163 ? -1.649 -9.364 -6.129 1.00 84.81 163 PHE A CA 1
ATOM 1253 C C . PHE A 1 163 ? -2.837 -8.419 -6.038 1.00 84.81 163 PHE A C 1
ATOM 1255 O O . PHE A 1 163 ? -3.984 -8.872 -6.048 1.00 84.81 163 PHE A O 1
ATOM 1262 N N . GLU A 1 164 ? -2.543 -7.127 -6.071 1.00 86.06 164 GLU A N 1
ATOM 1263 C CA . GLU A 1 164 ? -3.505 -6.065 -6.334 1.00 86.06 164 GLU A CA 1
ATOM 1264 C C . GLU A 1 164 ? -3.085 -5.321 -7.605 1.00 86.06 164 GLU A C 1
ATOM 1266 O O . GLU A 1 164 ? -1.911 -5.029 -7.815 1.00 86.06 164 GLU A O 1
ATOM 1271 N N . LEU A 1 165 ? -4.025 -5.110 -8.527 1.00 81.19 165 LEU A N 1
ATOM 1272 C CA . LEU A 1 165 ? -3.773 -4.319 -9.729 1.00 81.19 165 LEU A CA 1
ATOM 1273 C C . LEU A 1 165 ? -4.358 -2.934 -9.494 1.00 81.19 165 LEU A C 1
ATOM 1275 O O . LEU A 1 165 ? -5.575 -2.775 -9.585 1.00 81.19 165 LEU A O 1
ATOM 1279 N N . THR A 1 166 ? -3.492 -1.966 -9.213 1.00 69.44 166 THR A N 1
ATOM 1280 C CA . THR A 1 166 ? -3.876 -0.559 -9.060 1.00 69.44 166 THR A CA 1
ATOM 1281 C C . THR A 1 166 ? -4.087 0.092 -10.435 1.00 69.44 166 THR A C 1
ATOM 1283 O O . THR A 1 166 ? -3.568 -0.383 -11.458 1.00 69.44 166 THR A O 1
ATOM 1286 N N . ASN A 1 167 ? -4.936 1.117 -10.507 1.00 59.44 167 ASN A N 1
ATOM 1287 C CA . ASN A 1 167 ? -5.379 1.736 -11.759 1.00 59.44 167 ASN A CA 1
ATOM 1288 C C . ASN A 1 167 ? -5.777 3.197 -11.576 1.00 59.44 167 ASN A C 1
ATOM 1290 O O . ASN A 1 167 ? -6.190 3.562 -10.462 1.00 59.44 167 ASN A O 1
#

Radius of gyration: 15.77 Å; Cα contacts (8 Å, |Δi|>4): 283; chains: 1; bounding box: 40×37×45 Å

pLDDT: mean 87.98, std 10.5, range [56.81, 98.0]

InterPro domains:
  IPR000771 Fructose-bisphosphate aldolase, class-II [PF01116] (4-153)
  IPR013785 Aldolase-type TIM barrel [G3DSA:3.20.20.70] (1-161)

Nearest PDB structures (foldseek):
  7ncc-assembly1_B  TM=7.931E-01  e=6.195E-11  Bacillus methanolicus MGA3
  3q94-assembly1_A  TM=8.086E-01  e=2.283E-10  Bacillus anthracis str. 'Ames Ancestor'
  3n9s-assembly1_A  TM=7.950E-01  e=2.964E-10  Helicobacter pylori 51
  2z00-assembly1_A  TM=5.589E-01  e=1.907E-01  Thermus thermophilus HB8
  2p0o-assembly1_A  TM=3.829E-01  e=2.130E+00  Enterococcus faecalis V583